Protein AF-U7V4E9-F1 (afdb_monomer_lite)

pLDDT: mean 87.88, std 9.36, range [58.0, 97.94]

Structure (mmCIF, N/CA/C/O backbone):
data_AF-U7V4E9-F1
#
_entry.id   AF-U7V4E9-F1
#
loop_
_atom_site.group_PDB
_atom_site.id
_atom_site.type_symbol
_atom_site.label_atom_id
_atom_site.label_alt_id
_atom_site.label_comp_id
_atom_site.label_asym_id
_atom_site.label_entity_id
_atom_site.label_seq_id
_atom_site.pdbx_PDB_ins_code
_atom_site.Cartn_x
_atom_site.Cartn_y
_atom_site.Cartn_z
_atom_site.occupancy
_atom_site.B_iso_or_equiv
_atom_site.auth_seq_id
_atom_site.auth_comp_id
_atom_site.auth_asym_id
_atom_site.auth_atom_id
_atom_site.pdbx_PDB_model_num
ATOM 1 N N . MET A 1 1 ? -12.409 -18.623 -1.966 1.00 58.00 1 MET A N 1
ATOM 2 C CA . MET A 1 1 ? -11.493 -17.469 -2.090 1.00 58.00 1 MET A CA 1
ATOM 3 C C . MET A 1 1 ? -12.094 -16.330 -1.282 1.00 58.00 1 MET A C 1
ATOM 5 O O . MET A 1 1 ? -13.314 -16.211 -1.282 1.00 58.00 1 MET A O 1
ATOM 9 N N . ASN A 1 2 ? -11.307 -15.617 -0.479 1.00 78.62 2 ASN A N 1
ATOM 10 C CA . ASN A 1 2 ? -11.834 -14.673 0.510 1.00 78.62 2 ASN A CA 1
ATOM 11 C C . ASN A 1 2 ? -11.985 -13.291 -0.143 1.00 78.62 2 ASN A C 1
ATOM 13 O O . ASN A 1 2 ? -11.016 -12.545 -0.208 1.00 78.62 2 ASN A O 1
ATOM 17 N N . GLN A 1 3 ? -13.189 -12.975 -0.631 1.00 85.00 3 GLN A N 1
ATOM 18 C CA . GLN A 1 3 ? -13.500 -11.796 -1.458 1.00 85.00 3 GLN A CA 1
ATOM 19 C C . GLN A 1 3 ? -12.916 -10.473 -0.922 1.00 85.00 3 GLN A C 1
ATOM 21 O O . GLN A 1 3 ? -12.429 -9.650 -1.688 1.00 85.00 3 GLN A O 1
ATOM 26 N N . LYS A 1 4 ? -12.875 -10.298 0.405 1.00 85.50 4 LYS A N 1
ATOM 27 C CA . LY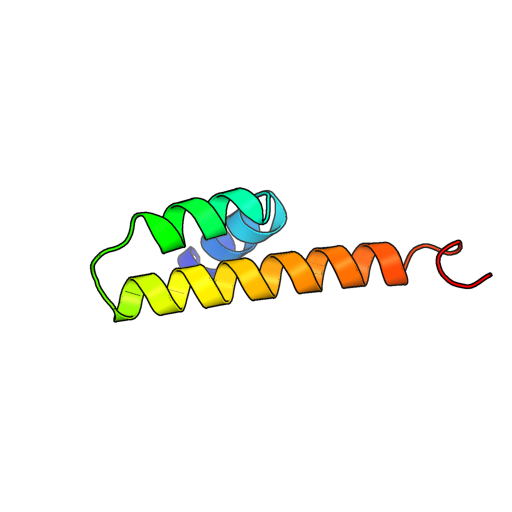S A 1 4 ? -12.307 -9.103 1.053 1.00 85.50 4 LYS A CA 1
ATOM 28 C C . LYS A 1 4 ? -10.795 -8.952 0.854 1.00 85.50 4 LYS A C 1
ATOM 30 O O . LYS A 1 4 ? -10.291 -7.834 0.820 1.00 85.50 4 LYS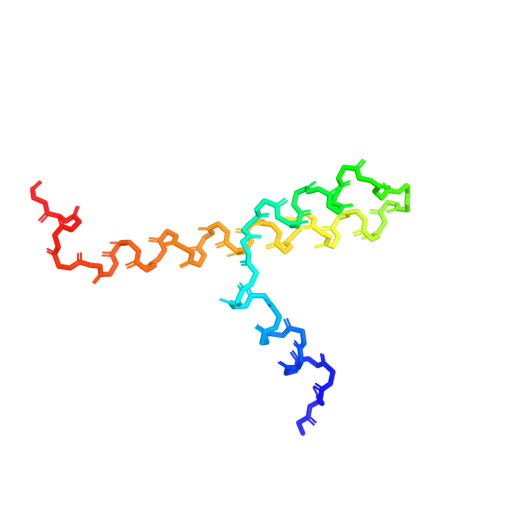 A O 1
ATOM 35 N N . LEU A 1 5 ? -10.062 -10.063 0.758 1.00 84.69 5 LEU A N 1
ATOM 36 C CA . LEU A 1 5 ? -8.622 -10.041 0.491 1.00 84.69 5 LEU A CA 1
ATOM 37 C C . LEU A 1 5 ? -8.339 -9.693 -0.971 1.00 84.69 5 LEU A C 1
ATOM 39 O O . LEU A 1 5 ? -7.386 -8.965 -1.234 1.00 84.69 5 LEU A O 1
ATOM 43 N N . ASP A 1 6 ? -9.181 -10.156 -1.895 1.00 87.50 6 ASP A N 1
ATOM 44 C CA . ASP A 1 6 ? -9.061 -9.830 -3.320 1.00 87.50 6 ASP A CA 1
ATOM 45 C C . ASP A 1 6 ? -9.346 -8.338 -3.569 1.00 87.50 6 ASP A C 1
ATOM 47 O O . ASP A 1 6 ? -8.609 -7.675 -4.299 1.00 87.50 6 ASP A O 1
ATOM 51 N N . GLU A 1 7 ? -10.357 -7.778 -2.895 1.00 91.06 7 GLU A N 1
ATOM 52 C CA . GLU A 1 7 ? -10.664 -6.340 -2.919 1.00 91.06 7 GLU A CA 1
ATOM 53 C C . GLU A 1 7 ? -9.513 -5.498 -2.350 1.00 91.06 7 GLU A C 1
ATOM 55 O O . GLU A 1 7 ? -9.089 -4.521 -2.973 1.00 91.06 7 GLU A O 1
ATOM 60 N N . LEU A 1 8 ? -8.957 -5.902 -1.201 1.00 85.75 8 LEU A N 1
ATOM 61 C CA . LEU A 1 8 ? -7.794 -5.241 -0.608 1.00 85.75 8 LEU A CA 1
ATOM 62 C C . LEU A 1 8 ? -6.580 -5.300 -1.545 1.00 85.75 8 LEU A C 1
ATOM 64 O O . LEU A 1 8 ? -5.889 -4.299 -1.727 1.00 85.75 8 LEU A O 1
ATOM 68 N N . TYR A 1 9 ? -6.328 -6.455 -2.161 1.00 83.56 9 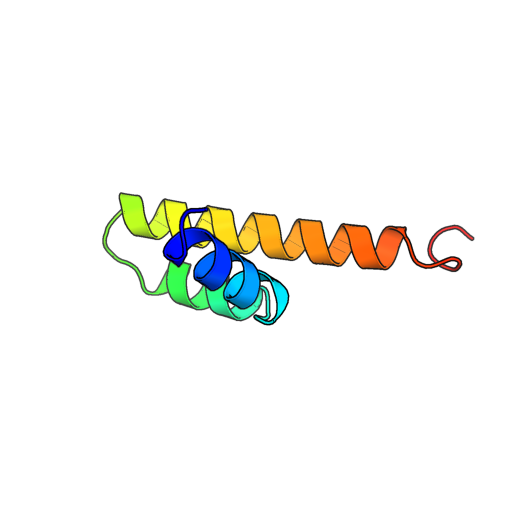TYR A N 1
ATOM 69 C CA . TYR A 1 9 ? -5.231 -6.620 -3.107 1.00 83.56 9 TYR A CA 1
ATOM 70 C C . TYR A 1 9 ? -5.396 -5.718 -4.335 1.00 83.56 9 TYR A C 1
ATOM 72 O O . TYR A 1 9 ? -4.452 -5.022 -4.714 1.00 83.56 9 TYR A O 1
ATOM 80 N N . GLY A 1 10 ? -6.601 -5.674 -4.912 1.00 86.44 10 GLY A N 1
ATOM 81 C CA . GLY A 1 10 ? -6.928 -4.782 -6.023 1.00 86.44 10 GLY A CA 1
ATOM 82 C C . GLY A 1 10 ? -6.707 -3.314 -5.664 1.00 86.44 10 GLY A C 1
ATOM 83 O O . GLY A 1 10 ? -6.063 -2.592 -6.424 1.00 86.44 10 GLY A O 1
ATOM 84 N N . TYR A 1 11 ? -7.150 -2.895 -4.475 1.00 87.50 11 TYR A N 1
ATOM 85 C CA . TYR A 1 11 ? -6.926 -1.540 -3.968 1.00 87.50 11 TYR A CA 1
ATOM 86 C C . TYR A 1 11 ? -5.430 -1.200 -3.879 1.00 87.50 11 TYR A C 1
ATOM 88 O O . TYR A 1 11 ? -4.987 -0.189 -4.419 1.00 87.50 11 TYR A O 1
ATOM 96 N N . ILE A 1 12 ? -4.615 -2.087 -3.302 1.00 85.62 12 ILE A N 1
ATOM 97 C CA . ILE A 1 12 ? -3.162 -1.886 -3.182 1.00 85.62 12 ILE A CA 1
ATOM 98 C C . ILE A 1 12 ? -2.475 -1.752 -4.548 1.00 85.62 12 ILE A C 1
ATOM 100 O O . ILE A 1 12 ? -1.520 -0.988 -4.680 1.00 85.62 12 ILE A O 1
ATOM 104 N N . GLN A 1 13 ? -2.928 -2.488 -5.566 1.00 82.31 13 GLN A N 1
ATOM 105 C CA . GLN A 1 13 ? -2.307 -2.456 -6.892 1.00 82.31 13 GLN A CA 1
ATOM 106 C C . GLN A 1 13 ? -2.528 -1.147 -7.659 1.00 82.31 13 GLN A C 1
ATOM 108 O O . GLN A 1 13 ? -1.694 -0.817 -8.513 1.00 82.31 13 GLN A O 1
ATOM 113 N N . VAL A 1 14 ? -3.639 -0.450 -7.395 1.00 86.31 14 VAL A N 1
ATOM 114 C CA . VAL A 1 14 ? -4.036 0.779 -8.107 1.00 86.31 14 VAL A CA 1
ATOM 115 C C . VAL A 1 14 ? -3.765 2.054 -7.309 1.00 86.31 14 VAL A C 1
ATOM 117 O O . VAL A 1 14 ? -3.689 3.130 -7.900 1.00 86.31 14 VAL A O 1
ATOM 120 N N . SER A 1 15 ? -3.595 1.953 -5.990 1.00 87.44 15 SER A N 1
ATOM 121 C CA . SER A 1 15 ? -3.261 3.089 -5.130 1.00 87.44 15 SER A CA 1
ATOM 122 C C . SER A 1 15 ? -1.789 3.489 -5.235 1.00 87.44 15 SER A C 1
ATOM 124 O O . SER A 1 15 ? -0.889 2.656 -5.366 1.00 87.44 15 SER A O 1
ATOM 126 N N . ALA A 1 16 ? -1.535 4.792 -5.122 1.00 87.56 16 ALA A N 1
AT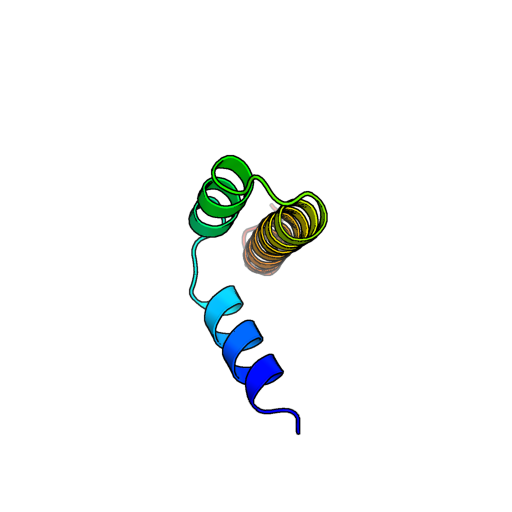OM 127 C CA . ALA A 1 16 ? -0.186 5.317 -4.983 1.00 87.56 16 ALA A CA 1
ATOM 128 C C . ALA A 1 16 ? 0.345 5.041 -3.559 1.00 87.56 16 ALA A C 1
ATOM 130 O O . ALA A 1 16 ? -0.435 5.108 -2.603 1.00 87.56 16 ALA A O 1
ATOM 131 N N . PRO A 1 17 ? 1.651 4.757 -3.377 1.00 89.19 17 PRO A N 1
ATOM 132 C CA . PR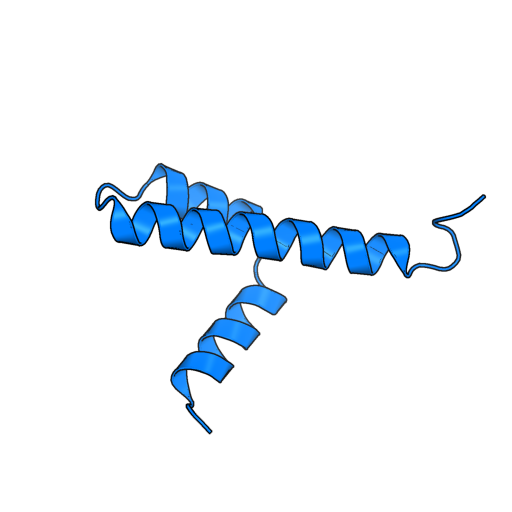O A 1 17 ? 2.237 4.575 -2.048 1.00 89.19 17 PRO A CA 1
ATOM 133 C C . PRO A 1 17 ? 1.917 5.716 -1.075 1.00 89.19 17 PRO A C 1
ATOM 135 O O . PRO A 1 17 ? 1.625 5.488 0.098 1.00 89.19 17 PRO A O 1
ATOM 138 N N . GLU A 1 18 ? 1.902 6.945 -1.576 1.00 93.44 18 GLU A N 1
ATOM 139 C CA . GLU A 1 18 ? 1.633 8.165 -0.821 1.00 93.44 18 GLU A CA 1
ATOM 140 C C . GLU A 1 18 ? 0.274 8.119 -0.102 1.00 93.44 18 GLU A C 1
ATOM 142 O O . GLU A 1 18 ? 0.179 8.567 1.039 1.00 93.44 18 GLU A O 1
ATOM 147 N N . THR A 1 19 ? -0.740 7.480 -0.699 1.00 93.62 19 THR A N 1
ATOM 148 C CA . THR A 1 19 ? -2.061 7.288 -0.078 1.00 93.62 19 THR A CA 1
ATOM 149 C C . THR A 1 19 ? -1.963 6.518 1.241 1.00 93.62 19 THR A C 1
ATOM 151 O O . THR A 1 19 ? -2.599 6.880 2.229 1.00 93.62 19 THR A O 1
ATOM 154 N N . PHE A 1 20 ? -1.142 5.467 1.295 1.00 94.06 20 PHE A N 1
ATOM 155 C CA . PHE A 1 20 ? -0.966 4.677 2.517 1.00 94.06 20 PHE A CA 1
ATOM 156 C C . 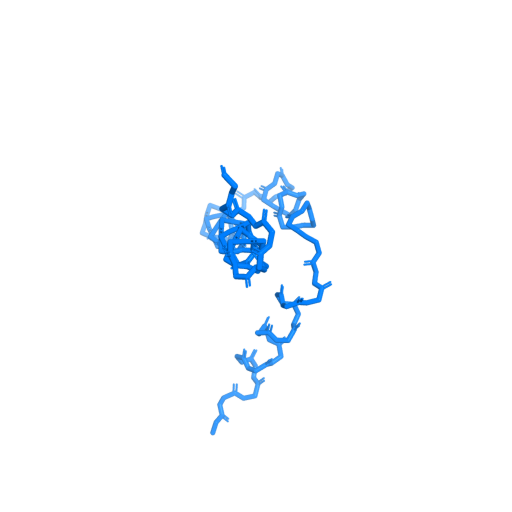PHE A 1 20 ? -0.140 5.417 3.566 1.00 94.06 20 PHE A C 1
ATOM 158 O O . PHE A 1 20 ? -0.394 5.271 4.760 1.00 94.06 20 PHE A O 1
ATOM 165 N N . HIS A 1 21 ? 0.815 6.241 3.134 1.00 94.38 21 HIS A N 1
ATOM 166 C CA . HIS A 1 21 ? 1.590 7.074 4.045 1.00 94.38 21 HIS A CA 1
ATOM 167 C C . HIS A 1 21 ? 0.721 8.151 4.716 1.00 94.38 21 HIS A C 1
ATOM 169 O O . HIS A 1 21 ? 0.870 8.402 5.911 1.00 94.38 21 HIS A O 1
ATOM 175 N N . GLU A 1 22 ? -0.226 8.748 3.988 1.00 95.75 22 GLU A N 1
ATOM 176 C CA . GLU A 1 22 ? -1.205 9.678 4.566 1.00 95.75 22 GLU A CA 1
ATOM 177 C C . GLU A 1 22 ? -2.107 8.992 5.598 1.00 95.75 22 GLU A C 1
ATOM 179 O O . GLU A 1 22 ? -2.259 9.509 6.707 1.00 95.75 22 GLU A O 1
ATOM 184 N N . LEU A 1 23 ? -2.622 7.798 5.282 1.00 95.25 23 LEU A N 1
ATOM 185 C CA . LEU A 1 23 ? -3.411 6.986 6.217 1.00 95.25 23 LEU A CA 1
ATOM 186 C C . LEU A 1 23 ? -2.610 6.613 7.472 1.00 95.25 23 LEU A C 1
ATOM 188 O O . LEU A 1 23 ? -3.117 6.733 8.583 1.00 95.25 23 LEU A O 1
ATOM 192 N N . PHE A 1 24 ? -1.340 6.234 7.312 1.00 95.94 24 PHE A N 1
ATOM 193 C CA . PHE A 1 24 ? -0.426 5.979 8.427 1.00 95.94 24 PHE A CA 1
ATOM 194 C C . PHE A 1 24 ? -0.256 7.208 9.333 1.00 95.94 24 PHE A C 1
ATOM 196 O O . PHE A 1 24 ? -0.297 7.072 10.555 1.00 95.94 24 PHE A O 1
ATOM 203 N N . ARG A 1 25 ? -0.080 8.409 8.761 1.00 96.25 25 ARG A N 1
ATOM 204 C CA . ARG A 1 25 ? 0.103 9.637 9.556 1.00 96.25 25 ARG A CA 1
ATOM 205 C C . ARG A 1 25 ? -1.167 10.094 10.270 1.00 96.25 25 ARG A C 1
ATOM 207 O O . ARG A 1 25 ? -1.053 10.755 11.298 1.00 96.25 25 ARG A O 1
ATOM 214 N N . ALA A 1 26 ? -2.336 9.781 9.720 1.00 97.06 26 ALA A N 1
ATOM 215 C CA . ALA A 1 26 ? -3.626 10.166 10.284 1.00 97.06 26 ALA A CA 1
ATOM 216 C C . ALA A 1 26 ? -4.174 9.166 11.321 1.00 97.06 26 ALA A C 1
ATOM 218 O O . ALA A 1 26 ? -5.114 9.500 12.036 1.00 97.06 26 ALA A O 1
ATOM 219 N N . GLU A 1 27 ? -3.631 7.948 11.399 1.00 97.56 27 GLU A N 1
ATOM 220 C CA . GLU A 1 27 ? -4.164 6.889 12.259 1.00 97.56 27 GLU A CA 1
ATOM 221 C C . GLU A 1 27 ? -3.618 6.961 13.695 1.00 97.56 27 GLU A C 1
ATOM 223 O O . GLU A 1 27 ? -2.408 6.936 13.941 1.00 97.56 27 GLU A O 1
ATOM 228 N N . GLU A 1 28 ? -4.535 6.996 14.661 1.00 97.00 28 GLU A N 1
ATOM 229 C CA . GLU A 1 28 ? -4.224 7.059 16.092 1.00 97.00 28 GLU A CA 1
ATOM 230 C C . GLU A 1 28 ? -4.156 5.666 16.727 1.00 97.00 28 GLU A C 1
ATOM 232 O O . GLU A 1 28 ? -3.424 5.458 17.699 1.00 97.00 28 GLU A O 1
ATOM 237 N N . ASN A 1 29 ? -4.890 4.691 16.179 1.00 97.94 29 ASN A N 1
ATOM 238 C CA . ASN A 1 29 ? -4.855 3.321 16.668 1.00 97.94 29 ASN A CA 1
ATOM 239 C C . ASN A 1 29 ? -3.518 2.649 16.286 1.00 97.94 29 ASN A C 1
ATOM 241 O O . ASN A 1 29 ? -3.229 2.507 15.095 1.00 97.94 29 ASN A O 1
ATOM 245 N N . PRO A 1 30 ? -2.718 2.164 17.256 1.00 96.75 30 PRO A N 1
ATOM 246 C CA . PRO A 1 30 ? -1.394 1.614 16.968 1.00 96.75 30 PRO A CA 1
ATOM 247 C C . PRO A 1 30 ? -1.403 0.418 16.010 1.00 96.75 30 PRO A C 1
ATOM 249 O O . PRO A 1 30 ? -0.561 0.345 15.122 1.00 96.75 30 PRO A O 1
ATOM 252 N N . GLU A 1 31 ? -2.363 -0.495 16.154 1.00 96.69 31 GLU A N 1
ATOM 253 C CA . GLU A 1 31 ? -2.458 -1.700 15.322 1.00 96.69 31 GLU A CA 1
ATOM 254 C C . GLU A 1 31 ? -2.798 -1.346 13.870 1.00 96.69 31 GLU A C 1
ATOM 256 O O . GLU A 1 31 ? -2.145 -1.807 12.932 1.00 96.69 31 GLU A O 1
ATOM 261 N N . LYS A 1 32 ? -3.781 -0.463 13.672 1.00 95.38 32 LYS A N 1
ATOM 262 C CA . LYS A 1 32 ? -4.146 0.015 12.332 1.00 95.38 32 LYS A CA 1
ATOM 263 C C . LYS A 1 32 ? -3.032 0.838 11.697 1.00 95.38 32 LYS A C 1
ATOM 265 O O . LYS A 1 32 ? -2.811 0.749 10.491 1.00 95.38 32 LYS A O 1
ATOM 270 N N . ARG A 1 33 ? -2.304 1.613 12.499 1.00 96.88 33 ARG A N 1
ATOM 271 C CA . ARG A 1 33 ? -1.168 2.399 12.026 1.00 96.88 33 ARG A CA 1
ATOM 272 C C . ARG A 1 33 ? -0.058 1.496 11.492 1.00 96.88 33 ARG A C 1
ATOM 274 O O . ARG A 1 33 ? 0.426 1.731 10.387 1.00 96.88 33 ARG A O 1
ATOM 281 N N . GLU A 1 34 ? 0.290 0.433 12.216 1.00 96.56 34 GLU A N 1
ATOM 282 C CA . GLU A 1 34 ? 1.243 -0.579 11.734 1.00 96.56 34 GLU A CA 1
ATOM 283 C C . GLU A 1 34 ? 0.754 -1.261 10.451 1.00 96.56 34 GLU A C 1
ATOM 285 O O . GLU A 1 34 ? 1.528 -1.470 9.514 1.00 96.56 34 GLU A O 1
ATOM 290 N N . PHE A 1 35 ? -0.548 -1.538 10.351 1.00 94.69 35 PHE A N 1
ATOM 291 C CA . PHE A 1 35 ? -1.133 -2.067 9.122 1.00 94.69 35 PHE A CA 1
ATOM 292 C C . PHE A 1 35 ? -0.942 -1.117 7.924 1.00 94.69 35 PHE A C 1
ATOM 294 O O . PHE A 1 35 ? -0.457 -1.552 6.877 1.00 94.69 35 PHE A O 1
ATOM 301 N N . TYR A 1 36 ? -1.239 0.180 8.058 1.00 95.06 36 TYR A N 1
ATOM 302 C CA . TYR A 1 36 ? -1.012 1.149 6.974 1.00 95.06 36 TYR A CA 1
ATOM 303 C C . TYR A 1 36 ? 0.470 1.314 6.621 1.00 95.06 36 TYR A C 1
ATOM 305 O O . TYR A 1 36 ? 0.803 1.443 5.440 1.00 95.06 36 TYR A O 1
ATOM 313 N N . LEU A 1 37 ? 1.368 1.239 7.608 1.00 95.69 37 LEU A N 1
ATOM 314 C CA . LEU A 1 37 ? 2.811 1.237 7.367 1.00 95.69 37 LEU A CA 1
ATOM 315 C C . LEU A 1 37 ? 3.243 0.018 6.535 1.00 95.69 37 LEU A C 1
ATOM 317 O O . LEU A 1 37 ? 4.029 0.152 5.592 1.00 95.69 37 LEU A O 1
ATOM 321 N N . ALA A 1 38 ? 2.705 -1.165 6.835 1.00 95.00 38 ALA A N 1
ATOM 322 C CA . ALA A 1 38 ? 2.965 -2.370 6.054 1.00 95.00 38 ALA A CA 1
ATOM 323 C C . ALA A 1 38 ? 2.470 -2.234 4.602 1.00 95.00 38 ALA A C 1
ATOM 325 O O . ALA A 1 38 ? 3.194 -2.606 3.673 1.00 95.00 38 ALA A O 1
ATOM 326 N N . LEU A 1 39 ? 1.286 -1.646 4.391 1.00 93.38 39 LEU A N 1
ATOM 327 C CA . LEU A 1 39 ? 0.759 -1.370 3.048 1.00 93.38 39 LEU A CA 1
ATOM 328 C C . LEU A 1 39 ? 1.641 -0.384 2.276 1.00 93.38 39 LEU A C 1
ATOM 330 O O . LEU A 1 39 ? 1.973 -0.634 1.113 1.00 93.38 39 LEU A O 1
ATOM 334 N N . PHE A 1 40 ? 2.078 0.694 2.930 1.00 93.94 40 PHE A N 1
ATOM 335 C CA . PHE A 1 40 ? 2.999 1.663 2.344 1.00 93.94 40 PHE A CA 1
ATOM 336 C C . PHE A 1 40 ? 4.293 0.985 1.879 1.00 93.94 40 PHE A C 1
ATOM 338 O O . PHE A 1 40 ? 4.644 1.058 0.699 1.00 93.94 40 PHE A O 1
ATOM 345 N N . ASN A 1 41 ? 4.947 0.231 2.763 1.00 93.81 41 ASN A N 1
ATOM 346 C CA . ASN A 1 41 ? 6.189 -0.472 2.444 1.00 93.81 41 ASN A CA 1
ATOM 347 C C . ASN A 1 41 ? 6.009 -1.486 1.308 1.00 93.81 41 ASN A C 1
ATOM 349 O O . ASN A 1 41 ? 6.823 -1.536 0.382 1.00 93.81 41 ASN A O 1
ATOM 353 N N . TYR A 1 42 ? 4.926 -2.266 1.336 1.00 91.44 42 TYR A N 1
ATOM 354 C CA . TYR A 1 42 ? 4.629 -3.220 0.271 1.00 91.44 42 TYR A CA 1
ATOM 355 C C . TYR A 1 42 ? 4.437 -2.524 -1.084 1.00 91.44 42 TYR A C 1
ATOM 357 O O . TYR A 1 42 ? 4.982 -2.981 -2.093 1.00 91.44 42 TYR A O 1
ATOM 365 N N . SER A 1 43 ? 3.702 -1.409 -1.115 1.00 89.25 43 SER A N 1
ATOM 366 C CA . SER A 1 43 ? 3.446 -0.652 -2.345 1.00 89.25 43 SER A CA 1
ATOM 367 C C . SER A 1 43 ? 4.733 -0.069 -2.948 1.00 89.25 43 SER A C 1
ATOM 369 O O . SER A 1 43 ? 4.945 -0.184 -4.160 1.00 89.25 43 SER A O 1
ATOM 371 N N . LEU A 1 44 ? 5.650 0.442 -2.114 1.00 91.19 44 LEU A N 1
ATOM 372 C CA . LEU A 1 44 ? 6.972 0.902 -2.547 1.00 91.19 44 LEU A CA 1
ATOM 373 C C . LEU A 1 44 ? 7.784 -0.235 -3.164 1.00 91.19 44 LEU A C 1
ATOM 375 O O . LEU A 1 44 ? 8.289 -0.097 -4.279 1.00 91.19 44 LEU A O 1
ATOM 379 N N . GLN A 1 45 ? 7.862 -1.380 -2.483 1.00 89.12 45 GLN A N 1
ATOM 380 C CA . GLN A 1 45 ? 8.587 -2.544 -2.994 1.00 89.12 45 GLN A CA 1
ATOM 381 C C . GLN A 1 45 ? 7.974 -3.076 -4.295 1.00 89.12 45 GLN A C 1
ATOM 383 O O . GLN A 1 45 ? 8.693 -3.483 -5.204 1.00 89.12 45 GLN A O 1
ATOM 388 N N . SER A 1 46 ? 6.644 -3.074 -4.407 1.00 85.94 46 SER A N 1
ATOM 389 C CA . SER A 1 46 ? 5.935 -3.478 -5.624 1.00 85.94 46 SER A CA 1
ATOM 390 C C . SER A 1 46 ? 6.300 -2.577 -6.806 1.00 85.94 46 SER A C 1
ATOM 392 O O . SER A 1 46 ? 6.621 -3.069 -7.889 1.00 85.94 46 SER A O 1
ATOM 394 N N . ARG A 1 47 ? 6.349 -1.258 -6.583 1.00 86.19 47 ARG A N 1
ATOM 395 C CA . ARG A 1 47 ? 6.763 -0.280 -7.596 1.00 86.19 47 ARG A CA 1
ATOM 396 C C . ARG A 1 47 ? 8.237 -0.422 -7.974 1.00 86.19 47 ARG A C 1
ATOM 398 O O . ARG A 1 47 ? 8.551 -0.418 -9.159 1.00 86.19 47 ARG A O 1
ATOM 405 N N . GLN A 1 48 ? 9.119 -0.619 -6.994 1.00 86.12 48 GLN A N 1
ATOM 406 C CA . GLN A 1 48 ? 10.537 -0.898 -7.238 1.00 86.12 48 GLN A CA 1
ATOM 407 C C . GLN A 1 48 ? 10.720 -2.156 -8.088 1.00 86.12 48 GLN A C 1
ATOM 409 O O . GLN A 1 48 ? 11.470 -2.123 -9.054 1.00 86.12 48 GLN A O 1
ATOM 414 N N . ARG A 1 49 ? 9.989 -3.241 -7.794 1.00 86.19 49 ARG A N 1
ATOM 415 C CA . ARG A 1 49 ? 10.032 -4.472 -8.600 1.00 86.19 49 ARG A CA 1
ATOM 416 C C . ARG A 1 49 ? 9.609 -4.244 -10.049 1.00 86.19 49 ARG A C 1
ATOM 418 O O . ARG A 1 49 ? 10.223 -4.828 -10.932 1.00 86.19 49 ARG A O 1
ATOM 425 N N . ARG A 1 50 ? 8.597 -3.401 -10.300 1.00 85.38 50 ARG A N 1
ATOM 426 C CA . ARG A 1 50 ? 8.203 -3.031 -11.672 1.00 85.38 50 ARG A CA 1
ATOM 427 C C . ARG A 1 50 ? 9.341 -2.316 -12.396 1.00 85.38 50 ARG A C 1
ATOM 429 O O . ARG A 1 50 ? 9.694 -2.752 -13.477 1.00 85.38 50 ARG A O 1
ATOM 436 N N . ILE A 1 51 ? 9.944 -1.310 -11.760 1.00 84.81 51 ILE A N 1
ATOM 437 C CA . ILE A 1 51 ? 11.073 -0.553 -12.322 1.00 84.81 51 ILE A CA 1
ATOM 438 C C . ILE A 1 51 ? 12.269 -1.476 -12.590 1.00 84.81 51 ILE A C 1
ATOM 440 O O . ILE A 1 51 ? 12.840 -1.430 -13.668 1.00 84.81 51 ILE A O 1
ATOM 444 N N . ILE A 1 52 ? 12.622 -2.353 -11.644 1.00 85.38 52 ILE A N 1
ATOM 445 C CA . ILE A 1 52 ? 13.729 -3.314 -11.800 1.00 85.38 52 ILE A CA 1
ATOM 446 C C . ILE A 1 52 ? 13.478 -4.285 -12.962 1.00 85.38 52 ILE A C 1
ATOM 448 O O . ILE A 1 52 ? 14.419 -4.702 -13.629 1.00 85.38 52 ILE A O 1
ATOM 452 N N . ALA A 1 53 ? 12.219 -4.659 -13.193 1.00 84.81 53 ALA A N 1
ATOM 453 C CA . ALA A 1 53 ? 11.831 -5.528 -14.298 1.00 84.81 53 ALA A CA 1
ATOM 454 C C . ALA A 1 53 ? 11.807 -4.811 -15.662 1.00 84.81 53 ALA A C 1
ATOM 456 O O . ALA A 1 53 ? 11.643 -5.479 -16.682 1.00 84.81 53 ALA A O 1
ATOM 457 N N . GLU A 1 54 ? 11.953 -3.483 -15.712 1.00 85.44 54 GLU A N 1
ATOM 458 C CA . GLU A 1 54 ? 12.085 -2.761 -16.976 1.00 85.44 54 GLU A CA 1
ATOM 459 C C . GLU A 1 54 ? 13.457 -3.056 -17.601 1.00 85.44 54 GLU A C 1
ATOM 461 O O . GLU A 1 54 ? 14.491 -2.917 -16.949 1.00 85.44 54 GLU A O 1
ATOM 466 N N . GLU A 1 55 ? 13.483 -3.408 -18.895 1.00 67.62 55 GLU A N 1
ATOM 467 C CA . GLU A 1 55 ? 14.705 -3.784 -19.637 1.00 67.62 55 GLU A CA 1
ATOM 468 C C . GLU A 1 55 ? 15.839 -2.747 -19.543 1.00 67.62 55 GLU A C 1
ATOM 470 O O . GLU A 1 55 ? 17.004 -3.079 -19.729 1.00 67.62 55 GLU A O 1
ATOM 475 N N . LYS A 1 56 ? 15.505 -1.485 -19.249 1.00 74.44 56 LYS A N 1
ATOM 476 C CA . LYS A 1 56 ? 16.446 -0.361 -19.160 1.00 74.44 56 LYS A CA 1
ATOM 477 C C . LYS A 1 56 ? 17.042 -0.141 -17.769 1.00 74.44 56 LYS A C 1
ATOM 479 O O . LYS A 1 56 ? 17.862 0.760 -17.620 1.00 74.44 56 LYS A O 1
ATOM 484 N N . PHE A 1 57 ? 16.615 -0.882 -16.747 1.00 67.31 57 PHE A N 1
ATOM 485 C CA . PHE A 1 57 ? 17.061 -0.633 -15.374 1.00 67.31 57 PHE A CA 1
ATOM 486 C C . PHE A 1 57 ? 18.525 -1.029 -15.128 1.00 67.31 57 PHE A C 1
ATOM 488 O O . PHE A 1 57 ? 19.165 -0.475 -14.237 1.00 67.31 57 PHE A O 1
ATOM 495 N N . VAL A 1 58 ? 19.079 -1.941 -15.931 1.00 61.59 58 VAL A N 1
ATOM 496 C CA . VAL A 1 58 ? 20.500 -2.307 -15.888 1.00 61.59 58 VAL A CA 1
ATOM 497 C C . VAL A 1 58 ? 21.174 -1.772 -17.153 1.00 61.59 58 VAL A C 1
ATOM 499 O O . VAL A 1 58 ? 21.007 -2.344 -18.229 1.00 61.59 58 VAL A O 1
ATOM 502 N N . ILE A 1 59 ? 21.910 -0.666 -17.019 1.00 58.47 59 ILE A N 1
ATOM 503 C CA . ILE A 1 59 ? 22.908 -0.193 -17.993 1.00 58.47 59 ILE A CA 1
ATOM 504 C C . ILE A 1 59 ? 24.261 -0.194 -17.293 1.00 58.47 59 ILE A C 1
ATOM 506 O O . ILE A 1 59 ? 24.327 0.370 -16.177 1.00 58.47 59 ILE A O 1
#

Foldseek 3Di:
DPVVVVVVVVCLVPDDLVVLVVVLVPDPDPVVNVVSVVSSVVSVVVVVVVCCPPPPNPD

Sequence (59 aa):
MNQKLDELYGYIQVSAPETFHELFRAEENPEKREFYLALFNYSLQSRQRRIIAEEKFVI

Radius of gyration: 13.77 Å; chains: 1; bounding box: 36×28×37 Å

Secondary structure (DSSP, 8-state):
--HHHHHHHHHHHHS-HHHHHHHHHH--SHHHHHHHHHHHHHHHHHHHHHHHTSTTS--

Organism: NCBI:txid888019